Protein AF-A0A4P9VTA6-F1 (afdb_monomer_lite)

Secondary structure (DSSP, 8-state):
-------------HHHHHHHHHHHHHHHHHHHHHHHHHHHHHHHHHHHHHHHHHHHHHHPEEE-TT---GGGTTS-EEE-------S-EEETTTTEEE---------EEEEEEEEEEEEEEE-TTS-EEEEEEEEEEEEEEEE-

Foldseek 3Di:
DDDDDDDDDDDDDPVNVVVVVVVVVVVVVVVVVVVVVVVCVVVVVVVVVVVVVVVLVVQEDEDEPVDDDPVCPPGHYDYDDDDDFDDWDADPVVRDTDRDDDDDDWDWDKDKDWDWDWDWDQDPVRDIDIDIDIDIDIPPTDGD

Sequence (144 aa):
MLMSDHREYSHESWFEHLGTALKRSIAGIFLVILSFYLLIWNEERSVLRHQAIKEGAGVAISVRPNQVLSENNGKLVHTSGQLKVFNQLTDPVFNVSVAAIKMSRDVFMYQWVQEIITRTETAQDGGEYTITDYNYKNSGLINW

Radius of gyration: 35.72 Å; chains: 1; bounding box: 83×42×114 Å

InterPro domains:
  IPR012430 Transmembrane protein 43 family [PTHR13416] (10-137)

pLDDT: mean 79.72, std 11.21, range [45.41, 97.31]

Structure (mmCIF, N/CA/C/O backbone):
data_AF-A0A4P9VTA6-F1
#
_entry.id   AF-A0A4P9VTA6-F1
#
loop_
_atom_site.group_PDB
_atom_site.id
_atom_site.type_symbol
_atom_site.label_atom_id
_atom_site.label_alt_id
_atom_site.label_comp_id
_atom_site.label_asym_id
_atom_site.label_entity_id
_atom_site.label_seq_id
_atom_site.pdbx_PDB_ins_code
_atom_site.Cartn_x
_atom_site.Cartn_y
_atom_site.Cartn_z
_atom_site.occupancy
_atom_site.B_iso_or_equiv
_atom_site.auth_seq_id
_atom_site.auth_comp_id
_atom_site.auth_asym_id
_atom_site.auth_atom_id
_atom_site.pdbx_PDB_model_num
ATOM 1 N N . MET A 1 1 ? 53.203 28.092 -62.421 1.00 45.41 1 MET A N 1
ATOM 2 C CA . MET A 1 1 ? 52.393 27.963 -61.194 1.00 45.41 1 MET A CA 1
ATOM 3 C C . MET A 1 1 ? 52.529 26.520 -60.729 1.00 45.41 1 MET A C 1
ATOM 5 O O . MET A 1 1 ? 51.899 25.653 -61.313 1.00 45.41 1 MET A O 1
ATOM 9 N N . LEU A 1 2 ? 53.470 26.232 -59.824 1.00 46.53 2 LEU A N 1
ATOM 10 C CA . LEU A 1 2 ? 53.686 24.875 -59.309 1.00 46.53 2 LEU A CA 1
ATOM 11 C C . LEU A 1 2 ? 52.820 24.697 -58.061 1.00 46.53 2 LEU A C 1
ATOM 13 O O . LEU A 1 2 ? 52.956 25.463 -57.111 1.00 46.53 2 LEU A O 1
ATOM 17 N N . MET A 1 3 ? 51.907 23.728 -58.099 1.00 53.28 3 MET A N 1
ATOM 18 C CA . MET A 1 3 ? 51.078 23.342 -56.962 1.00 53.28 3 MET A CA 1
ATOM 19 C C . MET A 1 3 ? 51.901 22.398 -56.082 1.00 53.28 3 MET A C 1
ATOM 21 O O . MET A 1 3 ? 52.290 21.321 -56.530 1.00 53.28 3 MET A O 1
ATOM 25 N N . SER A 1 4 ? 52.232 22.823 -54.866 1.00 56.28 4 SER A N 1
ATOM 26 C CA . SER A 1 4 ? 52.940 21.992 -53.892 1.00 56.28 4 SER A CA 1
ATOM 27 C C . SER A 1 4 ? 51.964 21.005 -53.246 1.00 56.28 4 SER A C 1
ATOM 29 O O . SER A 1 4 ? 51.141 21.397 -52.414 1.00 56.28 4 SER A O 1
ATOM 31 N N . ASP A 1 5 ? 52.063 19.734 -53.638 1.00 66.75 5 ASP A N 1
ATOM 32 C CA . ASP A 1 5 ? 51.462 18.602 -52.926 1.00 66.75 5 ASP A CA 1
ATOM 33 C C . ASP A 1 5 ? 52.111 18.506 -51.538 1.00 66.75 5 ASP A C 1
ATOM 35 O O . ASP A 1 5 ? 53.328 18.348 -51.425 1.00 66.75 5 ASP A O 1
ATOM 39 N N . HIS A 1 6 ? 51.318 18.657 -50.482 1.00 57.50 6 HIS A N 1
ATOM 40 C CA . HIS A 1 6 ? 51.754 18.443 -49.107 1.00 57.50 6 HIS A CA 1
ATOM 41 C C . HIS A 1 6 ? 51.001 17.229 -48.577 1.00 57.50 6 HIS A C 1
ATOM 43 O O . HIS A 1 6 ? 49.776 17.168 -48.633 1.00 57.50 6 HIS A O 1
ATOM 49 N N . ARG A 1 7 ? 51.747 16.241 -48.084 1.00 65.62 7 ARG A N 1
ATOM 50 C CA . ARG A 1 7 ? 51.181 15.048 -47.459 1.00 65.62 7 ARG A CA 1
ATOM 51 C C . ARG A 1 7 ? 51.484 15.099 -45.975 1.00 65.62 7 ARG A C 1
ATOM 53 O O . ARG A 1 7 ? 52.649 15.068 -45.584 1.00 65.62 7 ARG A O 1
ATOM 60 N N . GLU A 1 8 ? 50.439 15.184 -45.167 1.00 52.62 8 GLU A N 1
ATOM 61 C CA . GLU A 1 8 ? 50.542 15.000 -43.725 1.00 52.62 8 GLU A CA 1
ATOM 62 C C . GLU A 1 8 ? 50.534 13.500 -43.423 1.00 52.62 8 GLU A C 1
ATOM 64 O O . GLU A 1 8 ? 49.612 12.776 -43.799 1.00 52.62 8 GLU A O 1
ATOM 69 N N . TYR A 1 9 ? 51.587 13.019 -42.766 1.00 54.31 9 TYR A N 1
ATOM 70 C CA . TYR A 1 9 ? 51.665 11.646 -42.284 1.00 54.31 9 TYR A CA 1
ATOM 71 C C . TYR A 1 9 ? 51.361 11.658 -40.789 1.00 54.31 9 TYR A C 1
ATOM 73 O O . TYR A 1 9 ? 52.204 12.046 -39.983 1.00 54.31 9 TYR A O 1
ATOM 81 N N . SER A 1 10 ? 50.146 11.250 -40.422 1.00 55.31 10 SER A N 1
ATOM 82 C CA . SER A 1 10 ? 49.803 10.988 -39.025 1.00 55.31 10 SER A CA 1
ATOM 83 C C . SER A 1 10 ? 50.298 9.592 -38.655 1.00 55.31 10 SER A C 1
ATOM 85 O O . SER A 1 10 ? 49.829 8.594 -39.203 1.00 55.31 10 SER A O 1
ATOM 87 N N . HIS A 1 11 ? 51.292 9.522 -37.773 1.00 57.75 11 HIS A N 1
ATOM 88 C CA . HIS A 1 11 ? 51.839 8.268 -37.266 1.00 57.75 11 HIS A CA 1
ATOM 89 C C . HIS A 1 11 ? 51.209 7.976 -35.903 1.00 57.75 11 HIS A C 1
ATOM 91 O O . HIS A 1 11 ? 51.779 8.320 -34.867 1.00 57.75 11 HIS A O 1
ATOM 97 N N . GLU A 1 12 ? 50.032 7.349 -35.897 1.00 62.19 12 GLU A N 1
ATOM 98 C CA . GLU A 1 12 ? 49.475 6.821 -34.650 1.00 62.19 12 GLU A CA 1
ATOM 99 C C . GLU A 1 12 ? 50.317 5.627 -34.188 1.00 62.19 12 GLU A C 1
ATOM 101 O O . GLU A 1 12 ? 50.597 4.686 -34.936 1.00 62.19 12 GLU A O 1
ATOM 106 N N . SER A 1 13 ? 50.800 5.697 -32.950 1.00 67.50 13 SER A N 1
ATOM 107 C CA . SER A 1 13 ? 51.668 4.664 -32.387 1.00 67.50 13 SER A CA 1
ATOM 108 C C . SER A 1 13 ? 50.849 3.416 -32.051 1.00 67.50 13 SER A C 1
ATOM 110 O O . SER A 1 13 ? 49.747 3.508 -31.517 1.00 67.50 13 SER A O 1
ATOM 112 N N 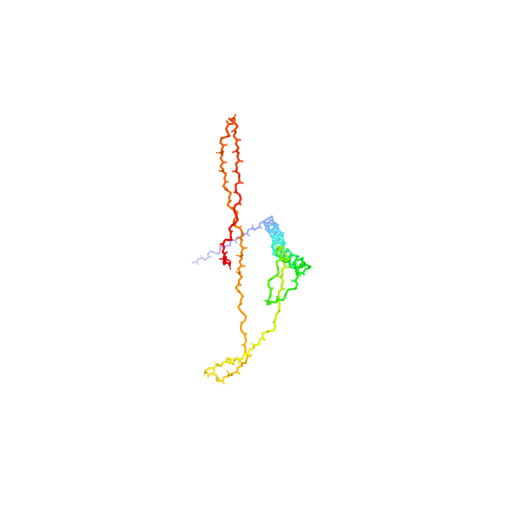. TRP A 1 14 ? 51.404 2.218 -32.266 1.00 70.12 14 TRP A N 1
ATOM 113 C CA . TRP A 1 14 ? 50.787 0.947 -31.847 1.00 70.12 14 TRP A CA 1
ATOM 114 C C . TRP A 1 14 ? 50.344 0.955 -30.365 1.00 70.12 14 TRP A C 1
ATOM 116 O O . TRP A 1 14 ? 49.322 0.366 -30.009 1.00 70.12 14 TRP A O 1
ATOM 126 N N . PHE A 1 15 ? 51.055 1.699 -29.510 1.00 71.38 15 PHE A N 1
ATOM 127 C CA . PHE A 1 15 ? 50.685 1.904 -28.107 1.00 71.38 15 PHE A CA 1
ATOM 128 C C . PHE A 1 15 ? 49.420 2.759 -27.912 1.00 71.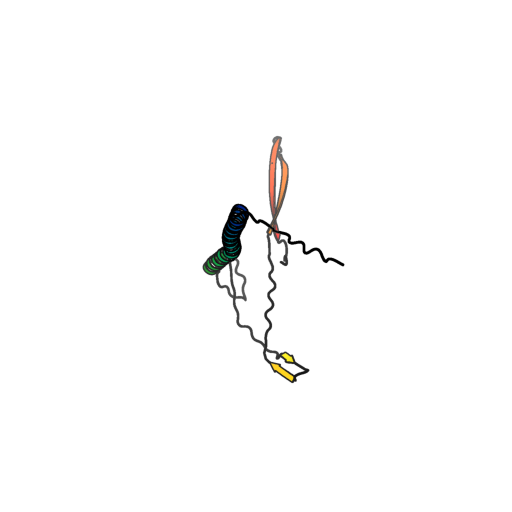38 15 PHE A C 1
ATOM 130 O O . PHE A 1 15 ? 48.676 2.527 -26.958 1.00 71.38 15 PHE A O 1
ATOM 137 N N . GLU A 1 16 ? 49.127 3.706 -28.806 1.00 72.25 16 GLU A N 1
ATOM 138 C CA . GLU A 1 16 ? 47.894 4.506 -28.771 1.00 72.25 16 GLU A CA 1
ATOM 139 C C . GLU A 1 16 ? 46.671 3.659 -29.140 1.00 72.25 16 GLU A C 1
ATOM 141 O O . GLU A 1 16 ? 45.625 3.746 -28.485 1.00 72.25 16 GLU A O 1
ATOM 146 N N . HIS A 1 17 ? 46.811 2.747 -30.105 1.00 74.31 17 HIS A N 1
ATOM 147 C CA . HIS A 1 17 ? 45.768 1.771 -30.429 1.00 74.31 17 HIS A CA 1
ATOM 148 C C . HIS A 1 17 ? 45.520 0.778 -29.283 1.00 74.31 17 HIS A C 1
ATOM 150 O O . HIS A 1 17 ? 44.369 0.477 -28.955 1.00 74.31 17 HIS A O 1
ATOM 156 N N . LEU A 1 18 ? 46.576 0.319 -28.605 1.00 76.12 18 LEU A N 1
ATOM 157 C CA . LEU A 1 18 ? 46.439 -0.562 -27.442 1.00 76.12 18 LEU A CA 1
ATOM 158 C C . LEU A 1 18 ? 45.769 0.162 -26.258 1.00 76.12 18 LEU A C 1
ATOM 160 O O . LEU A 1 18 ? 44.875 -0.381 -25.604 1.00 76.12 18 LEU A O 1
ATOM 164 N N . GLY A 1 19 ? 46.152 1.420 -26.015 1.00 74.56 19 GLY A N 1
ATOM 165 C CA . GLY A 1 19 ? 45.587 2.252 -24.955 1.00 74.56 19 GLY A CA 1
ATOM 166 C C . GLY A 1 19 ? 44.118 2.616 -25.186 1.00 74.56 19 GLY A C 1
ATOM 167 O O . GLY A 1 19 ? 43.323 2.615 -24.243 1.00 74.56 19 GLY A O 1
ATOM 168 N N . THR A 1 20 ? 43.719 2.892 -26.429 1.00 75.44 20 THR A N 1
ATOM 169 C CA . THR A 1 20 ? 42.313 3.168 -26.777 1.00 75.44 20 THR A CA 1
ATOM 170 C C . THR A 1 20 ? 41.437 1.919 -26.678 1.00 75.44 20 THR A C 1
ATOM 172 O O . THR A 1 20 ? 40.319 2.009 -26.163 1.00 75.44 20 THR A O 1
ATOM 175 N N . ALA A 1 21 ? 41.941 0.747 -27.075 1.00 75.44 21 ALA A N 1
ATOM 176 C CA . ALA A 1 21 ? 41.237 -0.524 -26.906 1.00 75.44 21 ALA A CA 1
ATOM 177 C C . ALA A 1 21 ? 41.024 -0.875 -25.421 1.00 75.44 21 ALA A C 1
ATOM 179 O O . ALA A 1 21 ? 39.908 -1.211 -25.020 1.00 75.44 21 ALA A O 1
ATOM 180 N N . LEU A 1 22 ? 42.052 -0.712 -24.581 1.00 85.44 22 LEU A N 1
ATOM 181 C CA . LEU A 1 22 ? 41.955 -0.990 -23.145 1.00 85.44 22 LEU A CA 1
ATOM 182 C C . LEU A 1 22 ? 40.953 -0.060 -22.437 1.00 85.44 22 LEU A C 1
ATOM 184 O O . LEU A 1 22 ? 40.147 -0.522 -21.628 1.00 85.44 22 LEU A O 1
ATOM 188 N N . LYS A 1 23 ? 40.936 1.236 -22.785 1.00 85.75 23 LYS A N 1
ATOM 189 C CA . LYS A 1 23 ? 39.950 2.202 -22.265 1.00 85.75 23 LYS A CA 1
ATOM 190 C C . LYS A 1 23 ? 38.511 1.797 -22.597 1.00 85.75 23 LYS A C 1
ATOM 192 O O . LYS A 1 23 ? 37.638 1.901 -21.737 1.00 85.75 23 LYS A O 1
ATOM 197 N N . ARG A 1 24 ? 38.260 1.302 -23.815 1.00 86.56 24 ARG A N 1
ATOM 198 C CA . ARG A 1 24 ? 36.932 0.811 -24.228 1.00 86.56 24 ARG A CA 1
ATOM 199 C C . ARG A 1 24 ? 36.515 -0.436 -23.448 1.00 86.56 24 ARG A C 1
ATOM 201 O O . ARG A 1 24 ? 35.365 -0.512 -23.028 1.00 86.56 24 ARG A O 1
ATOM 208 N N . SER A 1 25 ? 37.436 -1.363 -23.186 1.00 90.44 25 SER A N 1
ATOM 209 C CA . SER A 1 25 ? 37.152 -2.542 -22.354 1.00 90.44 25 SER A CA 1
ATOM 210 C C . SER A 1 25 ? 36.791 -2.169 -20.915 1.00 90.44 25 SER A C 1
ATOM 212 O O . SER A 1 25 ? 35.818 -2.689 -20.376 1.00 90.44 25 SER A O 1
ATOM 214 N N . ILE A 1 26 ? 37.515 -1.224 -20.304 1.00 94.12 26 ILE A N 1
ATOM 215 C CA . ILE A 1 26 ? 37.204 -0.735 -18.950 1.00 94.12 26 ILE A CA 1
ATOM 216 C C . ILE A 1 26 ? 35.833 -0.046 -18.923 1.00 94.12 26 ILE A C 1
ATOM 218 O O . ILE A 1 26 ? 35.034 -0.305 -18.024 1.00 94.12 26 ILE A O 1
ATOM 222 N N . ALA A 1 27 ? 35.525 0.778 -19.930 1.00 94.62 27 ALA A N 1
ATOM 223 C CA . ALA A 1 27 ? 34.209 1.400 -20.061 1.00 94.62 27 ALA A CA 1
ATOM 224 C C . ALA A 1 27 ? 33.088 0.354 -20.209 1.00 94.62 27 ALA A C 1
ATOM 226 O O . ALA A 1 27 ? 32.034 0.491 -19.592 1.00 94.62 27 ALA A O 1
ATOM 227 N N . GLY A 1 28 ? 33.324 -0.722 -20.967 1.00 93.94 28 GLY A N 1
ATOM 228 C CA . GLY A 1 28 ? 32.388 -1.839 -21.094 1.00 93.94 28 GLY A CA 1
ATOM 229 C C . GLY A 1 28 ? 32.126 -2.549 -19.763 1.00 93.94 28 GLY A C 1
ATOM 230 O O . GLY A 1 28 ? 30.972 -2.763 -19.403 1.00 93.94 28 GLY A O 1
ATOM 231 N N . ILE A 1 29 ? 33.177 -2.847 -18.991 1.00 96.38 29 ILE A N 1
ATOM 232 C CA . ILE A 1 29 ? 33.049 -3.452 -17.652 1.00 96.38 29 ILE A CA 1
ATOM 233 C C . ILE A 1 29 ? 32.250 -2.535 -16.721 1.00 96.38 29 ILE A C 1
ATOM 235 O O . ILE A 1 29 ? 31.354 -2.996 -16.013 1.00 96.38 29 ILE A O 1
ATOM 239 N N . PHE A 1 30 ? 32.529 -1.231 -16.755 1.00 97.31 30 PHE A N 1
ATOM 240 C CA . PHE A 1 30 ? 31.789 -0.253 -15.964 1.00 97.31 30 PHE A CA 1
ATOM 241 C C . PHE A 1 30 ? 30.294 -0.240 -16.315 1.00 97.31 30 PHE A C 1
ATOM 243 O O . PHE A 1 30 ? 29.458 -0.264 -15.413 1.00 97.31 30 PHE A O 1
ATOM 250 N N . LEU A 1 31 ? 29.943 -0.270 -17.605 1.00 96.56 31 LEU A N 1
ATOM 251 C CA . LEU A 1 31 ? 28.546 -0.329 -18.047 1.00 96.56 31 LEU A CA 1
ATOM 252 C C . LEU A 1 31 ? 27.835 -1.603 -17.576 1.00 96.56 31 LEU A C 1
ATOM 254 O O . LEU A 1 31 ? 26.671 -1.535 -17.187 1.00 96.56 31 LEU A O 1
ATOM 258 N N . VAL A 1 32 ? 28.525 -2.746 -17.561 1.00 96.81 32 VAL A N 1
ATOM 259 C CA . VAL A 1 32 ? 27.964 -4.005 -17.045 1.00 96.81 32 VAL A CA 1
ATOM 260 C C . VAL A 1 32 ? 27.663 -3.894 -15.549 1.00 96.81 32 VAL A C 1
ATOM 262 O O . VAL A 1 32 ? 26.556 -4.221 -15.125 1.00 96.81 32 VAL A O 1
ATOM 265 N N . ILE A 1 33 ? 28.602 -3.374 -14.751 1.00 97.00 33 ILE A N 1
ATOM 266 C CA . ILE A 1 33 ? 28.395 -3.162 -13.308 1.00 97.00 33 ILE A CA 1
ATOM 267 C C . ILE A 1 33 ? 27.232 -2.191 -13.067 1.00 97.00 33 ILE A C 1
ATOM 269 O O . ILE A 1 33 ? 26.349 -2.473 -12.256 1.00 97.00 33 ILE A O 1
ATOM 273 N N . LEU A 1 34 ? 27.195 -1.077 -13.802 1.00 96.88 34 LEU A N 1
ATOM 274 C CA . LEU A 1 34 ? 26.122 -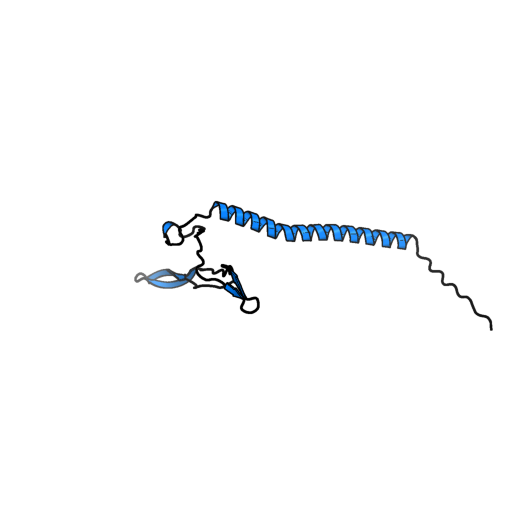0.091 -13.702 1.00 96.88 34 LEU A CA 1
ATOM 275 C C . LEU A 1 34 ? 24.755 -0.693 -14.067 1.00 96.88 34 LEU A C 1
ATOM 277 O O . LEU A 1 34 ? 23.768 -0.413 -13.393 1.00 96.88 34 LEU A O 1
ATOM 281 N N . SER A 1 35 ? 24.693 -1.555 -15.086 1.00 95.12 35 SER A N 1
ATOM 282 C CA . SER A 1 35 ? 23.467 -2.264 -15.465 1.00 95.12 35 SER A CA 1
ATOM 283 C C . SER A 1 35 ? 22.962 -3.163 -14.339 1.00 95.12 35 SER A C 1
ATOM 285 O O . SER A 1 35 ? 21.774 -3.130 -14.028 1.00 95.12 35 SER A O 1
ATOM 287 N N . PHE A 1 36 ? 23.842 -3.945 -13.704 1.00 94.56 36 PHE A N 1
ATOM 288 C CA . PHE A 1 36 ? 23.449 -4.782 -12.567 1.00 94.56 36 PHE A CA 1
ATOM 289 C C . PHE A 1 36 ? 22.966 -3.938 -11.387 1.00 94.56 36 PHE A C 1
ATOM 291 O O . PHE A 1 36 ? 21.946 -4.265 -10.789 1.00 94.56 36 PHE A O 1
ATOM 298 N N . TYR A 1 37 ? 23.638 -2.824 -11.094 1.00 93.38 37 TYR A N 1
ATOM 299 C CA . TYR A 1 37 ? 23.206 -1.898 -10.049 1.00 93.38 37 TYR A CA 1
ATOM 300 C C . TYR A 1 37 ? 21.802 -1.328 -10.313 1.00 93.38 37 TYR A C 1
ATOM 302 O O . TYR A 1 37 ? 20.953 -1.347 -9.424 1.00 93.38 37 TYR A O 1
ATOM 310 N N . LEU A 1 38 ? 21.529 -0.876 -11.543 1.00 92.38 38 LEU A N 1
ATOM 311 C CA . LEU A 1 38 ? 20.209 -0.364 -11.931 1.00 92.38 38 LEU A CA 1
ATOM 312 C C . LEU A 1 38 ? 19.120 -1.443 -11.863 1.00 92.38 38 LEU A C 1
ATOM 314 O O . LEU A 1 38 ? 18.006 -1.152 -11.429 1.00 92.38 38 LEU A O 1
ATOM 318 N N . LEU A 1 39 ? 19.434 -2.681 -12.260 1.00 88.94 39 LEU A N 1
ATOM 319 C CA . LEU A 1 39 ? 18.507 -3.808 -12.149 1.00 88.94 39 LEU A CA 1
ATOM 320 C C . LEU A 1 39 ? 18.183 -4.122 -10.688 1.00 88.94 39 LEU A C 1
ATOM 322 O O . LEU A 1 39 ? 17.008 -4.213 -10.352 1.00 88.94 39 LEU A O 1
ATOM 326 N N . ILE A 1 40 ? 19.194 -4.200 -9.817 1.00 86.31 40 ILE A N 1
ATOM 327 C CA . ILE A 1 40 ? 18.998 -4.457 -8.383 1.00 86.31 40 ILE A CA 1
ATOM 328 C C . ILE A 1 40 ? 18.147 -3.354 -7.754 1.00 86.31 40 ILE A C 1
ATOM 330 O O . ILE A 1 40 ? 17.165 -3.657 -7.085 1.00 86.31 40 ILE A O 1
ATOM 334 N N . TRP A 1 41 ? 18.458 -2.081 -8.018 1.00 84.44 41 TRP A N 1
ATOM 335 C CA . TRP A 1 41 ? 17.668 -0.961 -7.501 1.00 84.44 41 TRP A CA 1
ATOM 336 C C . TRP A 1 41 ? 16.202 -1.051 -7.963 1.00 84.44 41 TRP A C 1
ATOM 338 O O . TRP A 1 41 ? 15.268 -0.852 -7.181 1.00 84.44 41 TRP A O 1
ATOM 348 N N . ASN A 1 42 ? 15.964 -1.409 -9.224 1.00 82.94 42 ASN A N 1
ATOM 349 C CA . ASN A 1 42 ? 14.605 -1.559 -9.733 1.00 82.94 42 ASN A CA 1
ATOM 350 C C . ASN A 1 42 ? 13.870 -2.773 -9.124 1.00 82.94 42 ASN A C 1
ATOM 352 O O . ASN A 1 42 ? 12.690 -2.680 -8.773 1.00 82.94 42 ASN A O 1
ATOM 356 N N . GLU A 1 43 ? 14.556 -3.906 -8.975 1.00 73.44 43 GLU A N 1
ATOM 357 C CA . GLU A 1 43 ? 13.988 -5.152 -8.454 1.00 73.44 43 GLU A CA 1
ATOM 358 C C . GLU A 1 43 ? 13.721 -5.101 -6.951 1.00 73.44 43 GLU A C 1
ATOM 360 O O . GLU A 1 43 ? 12.667 -5.561 -6.512 1.00 73.44 43 GLU A O 1
ATOM 365 N N . GLU A 1 44 ? 14.598 -4.483 -6.161 1.00 69.00 44 GLU A N 1
ATOM 366 C CA . GLU A 1 44 ? 14.454 -4.375 -4.705 1.00 69.00 44 GLU A CA 1
ATOM 367 C C . GLU A 1 44 ? 13.131 -3.686 -4.323 1.00 69.00 44 GLU A C 1
ATOM 369 O O . GLU A 1 44 ? 12.400 -4.142 -3.438 1.00 69.00 44 GLU A O 1
ATOM 374 N N . ARG A 1 45 ? 12.725 -2.666 -5.091 1.00 65.38 45 ARG A N 1
ATOM 375 C CA . ARG A 1 45 ? 11.423 -2.000 -4.932 1.00 65.38 45 ARG A CA 1
ATOM 376 C C . ARG A 1 45 ? 10.236 -2.920 -5.246 1.00 65.38 45 ARG A C 1
ATOM 378 O O . ARG A 1 45 ? 9.161 -2.761 -4.663 1.00 65.38 45 ARG A O 1
ATOM 385 N N . SER A 1 46 ? 10.404 -3.858 -6.175 1.00 68.19 46 SER A N 1
ATOM 386 C CA . SER A 1 46 ? 9.362 -4.810 -6.572 1.00 68.19 46 SER A CA 1
ATOM 387 C C . SER A 1 46 ? 9.232 -5.961 -5.573 1.00 68.19 46 SER A C 1
ATOM 389 O O . SER A 1 46 ? 8.114 -6.300 -5.174 1.00 68.19 46 SER A O 1
ATOM 391 N N . VAL A 1 47 ? 10.361 -6.514 -5.120 1.00 67.50 47 VAL A N 1
ATOM 392 C CA . VAL A 1 47 ? 10.425 -7.661 -4.204 1.00 67.50 47 VAL A CA 1
ATOM 393 C C . VAL A 1 47 ? 9.861 -7.298 -2.833 1.00 67.50 47 VAL A C 1
ATOM 395 O O . VAL A 1 47 ? 8.954 -7.983 -2.356 1.00 67.50 47 VAL A O 1
ATOM 398 N N . LEU A 1 48 ? 10.300 -6.178 -2.244 1.00 67.50 48 LEU A N 1
ATOM 399 C CA . LEU A 1 48 ? 9.780 -5.704 -0.955 1.00 67.50 48 LEU A CA 1
ATOM 400 C C . LEU A 1 48 ? 8.263 -5.492 -1.005 1.00 67.50 48 LEU A C 1
ATOM 402 O O . LEU A 1 48 ? 7.537 -5.855 -0.080 1.00 67.50 48 LEU A O 1
ATOM 406 N N . ARG A 1 49 ? 7.760 -4.959 -2.122 1.00 69.88 49 ARG A N 1
ATOM 407 C CA . ARG A 1 49 ? 6.328 -4.736 -2.318 1.00 69.88 49 ARG A CA 1
ATOM 408 C C . ARG A 1 49 ? 5.553 -6.043 -2.466 1.00 69.88 49 ARG A C 1
ATOM 410 O O . ARG A 1 49 ? 4.478 -6.167 -1.886 1.00 69.88 49 ARG A O 1
ATOM 417 N N . HIS A 1 50 ? 6.069 -7.006 -3.226 1.00 70.81 50 HIS A N 1
ATOM 418 C CA . HIS A 1 50 ? 5.415 -8.305 -3.399 1.00 70.81 50 HIS A CA 1
ATOM 419 C C . HIS A 1 50 ? 5.340 -9.071 -2.083 1.00 70.81 50 HIS A C 1
ATOM 421 O O . HIS A 1 50 ? 4.293 -9.633 -1.762 1.00 70.81 50 HIS A O 1
ATOM 427 N N . GLN A 1 51 ? 6.420 -9.052 -1.304 1.00 75.19 51 GLN A N 1
ATOM 428 C CA . GLN A 1 51 ? 6.449 -9.695 -0.002 1.00 75.19 51 GLN A CA 1
ATOM 429 C C . GLN A 1 51 ? 5.485 -9.021 0.980 1.00 75.19 51 GLN A C 1
ATOM 431 O O . GLN A 1 51 ? 4.646 -9.711 1.553 1.00 75.19 51 GLN A O 1
ATOM 436 N N . ALA A 1 52 ? 5.492 -7.687 1.069 1.00 74.62 52 ALA A N 1
ATOM 437 C CA . ALA A 1 52 ? 4.554 -6.946 1.913 1.00 74.62 52 ALA A CA 1
ATOM 438 C C . ALA A 1 52 ?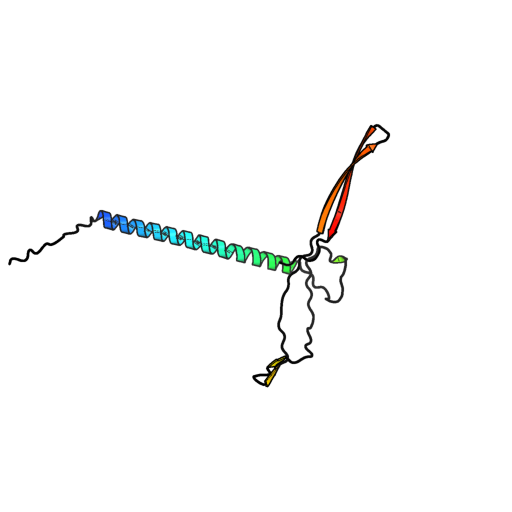 3.082 -7.186 1.525 1.00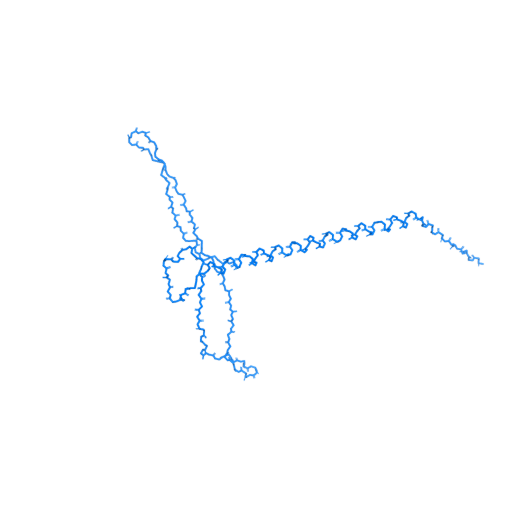 74.62 52 ALA A C 1
ATOM 440 O O . ALA A 1 52 ? 2.226 -7.331 2.395 1.00 74.62 52 ALA A O 1
ATOM 441 N N . ILE A 1 53 ? 2.767 -7.274 0.225 1.00 78.69 53 ILE A N 1
ATOM 442 C CA . ILE A 1 53 ? 1.412 -7.605 -0.244 1.00 78.69 53 ILE A CA 1
ATOM 443 C C . ILE A 1 53 ? 1.041 -9.039 0.134 1.00 78.69 53 ILE A C 1
ATOM 445 O O . ILE A 1 53 ? -0.087 -9.278 0.551 1.00 78.69 53 ILE A O 1
ATOM 449 N N . LYS A 1 54 ? 1.962 -9.997 -0.008 1.00 81.50 54 LYS A N 1
ATOM 450 C CA . LYS A 1 54 ? 1.710 -11.406 0.314 1.00 81.50 54 LYS A CA 1
ATOM 451 C C . LYS A 1 54 ? 1.511 -11.617 1.813 1.00 81.50 54 LYS A C 1
ATOM 453 O O . LYS A 1 54 ? 0.575 -12.305 2.209 1.00 81.50 54 LYS A O 1
ATOM 458 N N . GLU A 1 55 ? 2.360 -11.007 2.632 1.00 80.94 55 GLU A N 1
ATOM 459 C CA . GLU A 1 55 ? 2.236 -11.013 4.089 1.00 80.94 55 GLU A CA 1
ATOM 460 C C . GLU A 1 55 ? 0.934 -10.328 4.515 1.00 80.94 55 GLU A C 1
ATOM 462 O O . GLU A 1 55 ? 0.145 -10.921 5.248 1.00 80.94 55 GLU A O 1
ATOM 467 N N . GLY A 1 56 ? 0.642 -9.147 3.958 1.00 80.25 56 GLY A N 1
ATOM 468 C CA . GLY A 1 56 ? -0.614 -8.429 4.165 1.00 80.25 56 GLY A CA 1
ATOM 469 C C . GLY A 1 56 ? -1.844 -9.259 3.787 1.00 80.25 56 GLY A C 1
ATOM 470 O O . GLY A 1 56 ? -2.785 -9.362 4.565 1.00 80.25 56 GLY A O 1
ATOM 471 N N . ALA A 1 57 ? -1.833 -9.917 2.628 1.00 80.06 57 ALA A N 1
ATOM 472 C CA . ALA A 1 57 ? -2.923 -10.788 2.195 1.00 80.06 57 ALA A CA 1
ATOM 473 C C . ALA A 1 57 ? -3.109 -12.003 3.117 1.00 80.06 57 ALA A C 1
ATOM 475 O O . ALA A 1 57 ? -4.238 -12.444 3.311 1.00 80.06 57 ALA A O 1
ATOM 476 N N . GLY A 1 58 ? -2.024 -12.524 3.701 1.00 82.88 58 GLY A N 1
ATOM 477 C CA . GLY A 1 58 ? -2.075 -13.634 4.652 1.00 82.88 58 GLY A CA 1
ATOM 478 C C . GLY A 1 58 ? -2.670 -13.261 6.012 1.00 82.88 58 GLY A C 1
ATOM 479 O O . GLY A 1 58 ? -3.292 -14.107 6.650 1.00 82.88 58 GLY A O 1
ATOM 480 N N . VAL A 1 59 ? -2.510 -12.008 6.453 1.00 86.81 59 VAL A N 1
ATOM 481 C CA . VAL A 1 59 ? -3.034 -11.529 7.749 1.00 86.81 59 VAL A CA 1
ATOM 482 C C . VAL A 1 59 ? -4.359 -10.770 7.638 1.00 86.81 59 VAL A C 1
ATOM 484 O O . VAL A 1 59 ? -4.996 -10.503 8.657 1.00 86.81 59 VAL A O 1
ATOM 487 N N . ALA A 1 60 ? -4.780 -10.405 6.423 1.00 89.88 60 ALA A N 1
ATOM 488 C CA . ALA A 1 60 ? -5.997 -9.639 6.202 1.00 89.88 60 ALA A CA 1
ATOM 489 C C . ALA A 1 60 ? -7.256 -10.472 6.479 1.00 89.88 60 ALA A C 1
ATOM 491 O O . ALA A 1 60 ? -7.478 -11.517 5.870 1.00 89.88 60 ALA A O 1
ATOM 492 N N . ILE A 1 61 ? -8.142 -9.958 7.330 1.00 90.88 61 ILE A N 1
ATOM 493 C CA . ILE A 1 61 ? -9.438 -10.587 7.608 1.00 90.88 61 ILE A CA 1
ATOM 494 C C . ILE A 1 61 ? -10.541 -10.017 6.709 1.00 90.88 61 ILE A C 1
ATOM 496 O O . ILE A 1 61 ? -10.660 -8.802 6.540 1.00 90.88 61 ILE A O 1
ATOM 500 N N . SER A 1 62 ? -11.373 -10.891 6.135 1.00 90.12 62 SER A N 1
ATOM 501 C CA . SER A 1 62 ? -12.581 -10.480 5.412 1.00 90.12 62 SER A CA 1
ATOM 502 C C . SER A 1 62 ? -13.662 -10.045 6.393 1.00 90.12 62 SER A C 1
ATOM 504 O O . SER A 1 62 ? -14.104 -10.836 7.225 1.00 90.12 62 SER A O 1
ATOM 506 N N . VAL A 1 63 ? -14.147 -8.815 6.255 1.00 91.62 63 VAL A N 1
ATOM 507 C CA . VAL A 1 63 ? -15.252 -8.285 7.060 1.00 91.62 63 VAL A CA 1
ATOM 508 C C . VAL A 1 63 ? -16.433 -7.900 6.179 1.00 91.62 63 VAL A C 1
ATOM 510 O O . VAL A 1 63 ? -16.284 -7.579 4.995 1.00 91.62 63 VAL A O 1
ATOM 513 N N . ARG A 1 64 ? -17.638 -7.928 6.754 1.00 88.94 64 ARG A N 1
ATOM 514 C CA . ARG A 1 64 ? -18.844 -7.465 6.058 1.00 88.94 64 ARG A CA 1
ATOM 515 C C . ARG A 1 64 ? -18.799 -5.938 5.917 1.00 88.94 64 ARG A C 1
ATOM 517 O O . ARG A 1 64 ? -18.486 -5.272 6.898 1.00 88.94 64 ARG A O 1
ATOM 524 N N . PRO A 1 65 ? -19.177 -5.373 4.759 1.00 85.00 65 PRO A N 1
ATOM 525 C CA . PRO A 1 65 ? -19.086 -3.926 4.533 1.00 85.00 65 PRO A CA 1
ATOM 526 C C . PRO A 1 65 ? -20.080 -3.117 5.380 1.00 85.00 65 PRO A C 1
ATOM 528 O O . PRO A 1 65 ? -19.915 -1.916 5.557 1.00 85.00 65 PRO A O 1
ATOM 531 N N . ASN A 1 66 ? -21.107 -3.773 5.924 1.00 85.00 66 ASN A N 1
ATOM 532 C CA . ASN A 1 66 ? -22.243 -3.112 6.566 1.00 85.00 66 ASN A CA 1
ATOM 533 C C . ASN A 1 66 ? -22.075 -2.946 8.085 1.00 85.00 66 ASN A C 1
ATOM 535 O O . ASN A 1 66 ? -22.992 -2.456 8.739 1.00 85.00 66 ASN A O 1
ATOM 539 N N . GLN A 1 67 ? -20.965 -3.411 8.668 1.00 82.38 67 GLN A N 1
ATOM 540 C CA . GLN A 1 67 ? -20.783 -3.415 10.118 1.00 82.38 67 GLN A CA 1
ATOM 541 C C . GLN A 1 67 ? -19.323 -3.193 10.508 1.00 82.38 67 GLN A C 1
ATOM 543 O O . GLN A 1 67 ? -18.424 -3.873 10.018 1.00 82.38 67 GLN A O 1
ATOM 548 N N . VAL A 1 68 ? -19.110 -2.279 11.455 1.00 85.00 68 VAL A N 1
ATOM 549 C CA . VAL A 1 68 ? -17.819 -2.073 12.118 1.00 85.00 68 VAL A CA 1
ATOM 550 C C . VAL A 1 68 ? -17.820 -2.866 13.423 1.00 85.00 68 VAL A C 1
ATOM 552 O O . VAL A 1 68 ? -18.720 -2.706 14.246 1.00 85.00 68 VAL A O 1
ATOM 555 N N . LEU A 1 69 ? -16.827 -3.737 13.602 1.00 87.06 69 LEU A N 1
ATOM 556 C CA . LEU A 1 69 ? -16.690 -4.605 14.772 1.00 87.06 69 LEU A CA 1
ATOM 557 C C . LEU A 1 69 ? -15.427 -4.227 15.555 1.00 87.06 69 LEU A C 1
ATOM 559 O O . LEU A 1 69 ? -14.323 -4.299 15.015 1.00 87.06 69 LEU A O 1
ATOM 563 N N . SER A 1 70 ? -15.574 -3.853 16.828 1.00 87.81 70 SER A N 1
ATOM 564 C CA . SER A 1 70 ? -14.460 -3.397 17.681 1.00 87.81 70 SER A CA 1
ATOM 565 C C . SER A 1 70 ? -13.379 -4.463 17.907 1.00 87.81 70 SER A C 1
ATOM 567 O O . SER A 1 70 ? -12.216 -4.133 18.114 1.00 87.81 70 SER A O 1
ATOM 569 N N . GLU A 1 71 ? -13.732 -5.745 17.806 1.00 89.75 71 GLU A N 1
ATOM 570 C CA . GLU A 1 71 ? -12.804 -6.890 17.854 1.00 89.75 71 GLU A CA 1
ATOM 571 C C . GLU A 1 71 ? -11.774 -6.920 16.707 1.00 89.75 71 GLU A C 1
ATOM 573 O O . GLU A 1 71 ? -10.801 -7.680 16.761 1.00 89.75 71 GLU A O 1
ATOM 578 N N . ASN A 1 72 ? -11.975 -6.107 15.665 1.00 89.12 72 ASN A N 1
ATOM 579 C CA . ASN A 1 72 ? -11.070 -5.990 14.522 1.00 89.12 72 ASN A CA 1
ATOM 580 C C . ASN A 1 72 ? -10.113 -4.795 14.624 1.00 89.12 72 ASN A C 1
ATOM 582 O O . ASN A 1 72 ? -9.306 -4.580 13.720 1.00 89.12 72 ASN A O 1
ATOM 586 N N . ASN A 1 73 ? -10.160 -4.040 15.725 1.00 85.94 73 ASN A N 1
ATOM 587 C CA . ASN A 1 73 ? -9.224 -2.950 15.977 1.00 85.94 73 ASN A CA 1
ATOM 588 C C . ASN A 1 73 ? -7.770 -3.452 15.940 1.00 85.94 73 ASN A C 1
ATOM 590 O O . ASN A 1 73 ? -7.431 -4.459 16.559 1.00 85.94 73 ASN A O 1
ATOM 594 N N . GLY A 1 74 ? -6.914 -2.743 15.197 1.00 82.81 74 GLY A N 1
ATOM 595 C CA . GLY A 1 74 ? -5.497 -3.087 15.024 1.00 82.81 74 GLY A CA 1
ATOM 596 C C . GLY A 1 74 ? -5.215 -4.220 14.030 1.00 82.81 74 GLY A C 1
ATOM 597 O O . GLY A 1 74 ? -4.052 -4.556 13.822 1.00 82.81 74 GLY A O 1
ATOM 598 N N . LYS A 1 75 ? -6.242 -4.801 13.395 1.00 87.38 75 LYS A N 1
ATOM 599 C CA . LYS A 1 75 ? -6.080 -5.836 12.365 1.00 87.38 75 LYS A CA 1
ATOM 600 C C . LYS A 1 75 ? -6.160 -5.228 10.968 1.00 87.38 75 LYS A C 1
ATOM 602 O O . LYS A 1 75 ? -6.914 -4.286 10.730 1.00 87.38 75 LYS A O 1
ATOM 607 N N . LEU A 1 76 ? -5.424 -5.813 10.024 1.00 87.88 76 LEU A N 1
ATOM 608 C CA . LEU A 1 76 ? -5.625 -5.525 8.608 1.00 87.88 76 LEU A CA 1
ATOM 609 C C . LEU A 1 76 ? -6.949 -6.160 8.173 1.00 87.88 76 LEU A C 1
ATOM 611 O O . LEU A 1 76 ? -7.132 -7.368 8.305 1.00 87.88 76 LEU A O 1
ATOM 615 N N . VAL A 1 77 ? -7.878 -5.355 7.669 1.00 90.3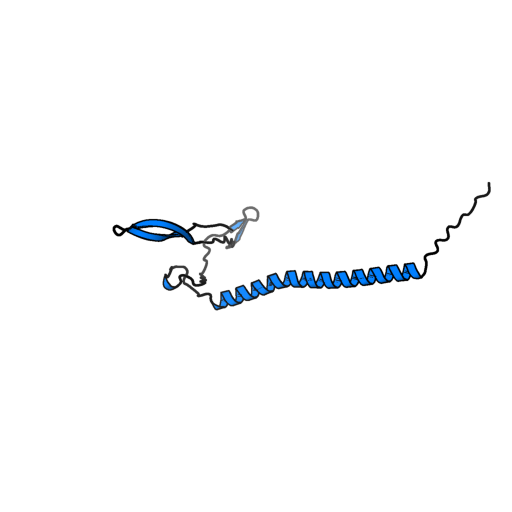8 77 VAL A N 1
ATOM 616 C CA . VAL A 1 77 ? -9.195 -5.826 7.228 1.00 90.38 77 VAL A CA 1
ATOM 617 C C . VAL A 1 77 ? -9.389 -5.540 5.748 1.00 90.38 77 VAL A C 1
ATOM 619 O O . VAL A 1 77 ? -8.932 -4.516 5.241 1.00 90.38 77 VAL A O 1
ATOM 622 N N . HIS A 1 78 ? -10.100 -6.421 5.054 1.00 89.81 78 HIS A N 1
ATOM 623 C CA . HIS A 1 78 ? -10.620 -6.136 3.724 1.00 89.81 78 HIS A CA 1
ATOM 624 C C . HIS A 1 78 ? -12.116 -6.428 3.677 1.00 89.81 78 HIS A C 1
ATOM 626 O O . HIS A 1 78 ? -12.623 -7.301 4.379 1.00 89.81 78 HIS A O 1
ATOM 632 N N . THR A 1 79 ? -12.836 -5.714 2.821 1.00 89.81 79 THR A N 1
ATOM 633 C CA . THR A 1 79 ? -14.254 -5.965 2.584 1.00 89.81 79 THR A CA 1
ATOM 634 C C . THR A 1 79 ? -14.546 -5.963 1.093 1.00 89.81 79 THR A C 1
ATOM 636 O O . THR A 1 79 ? -13.823 -5.355 0.305 1.00 89.81 79 THR A O 1
ATOM 639 N N . SER A 1 80 ? -15.588 -6.682 0.698 1.00 88.50 80 SER A N 1
ATOM 640 C CA . SER A 1 80 ? -16.075 -6.719 -0.674 1.00 88.50 80 SER A CA 1
ATOM 641 C C . SER A 1 80 ? -17.597 -6.781 -0.671 1.00 88.50 80 SER A C 1
ATOM 643 O O . SER A 1 80 ? -18.222 -7.242 0.287 1.00 88.50 80 SER A O 1
ATOM 645 N N . GLY A 1 81 ? -18.204 -6.279 -1.741 1.00 86.44 81 GLY A N 1
ATOM 646 C CA . GLY A 1 81 ? -19.649 -6.234 -1.889 1.00 86.44 81 GLY A CA 1
ATOM 647 C C . GLY A 1 81 ? -20.049 -6.193 -3.354 1.00 86.44 81 GLY A C 1
ATOM 648 O O . GLY A 1 81 ? -19.258 -5.821 -4.222 1.00 86.44 81 GLY A O 1
ATOM 649 N N . GLN A 1 82 ? -21.287 -6.592 -3.633 1.00 84.88 82 GLN A N 1
ATOM 650 C CA . GLN A 1 82 ? -21.834 -6.528 -4.980 1.00 84.88 82 GLN A CA 1
ATOM 651 C C . GLN A 1 82 ? -22.220 -5.085 -5.316 1.00 84.88 82 GLN A C 1
ATOM 653 O O . GLN A 1 82 ? -23.053 -4.485 -4.638 1.00 84.88 82 GLN A O 1
ATOM 658 N N . LEU A 1 83 ? -21.653 -4.551 -6.395 1.00 81.94 83 LEU A N 1
ATOM 659 C CA . LEU A 1 83 ? -22.051 -3.261 -6.946 1.00 81.94 83 LEU A CA 1
ATOM 660 C C . LEU A 1 83 ? -23.207 -3.465 -7.936 1.00 81.94 83 LEU A C 1
ATOM 662 O O . LEU A 1 83 ? -23.093 -4.266 -8.864 1.00 81.94 83 LEU A O 1
ATOM 666 N N . LYS A 1 84 ? -24.319 -2.748 -7.745 1.00 83.38 84 LYS A N 1
ATOM 667 C CA . LYS A 1 84 ? -25.446 -2.714 -8.691 1.00 83.38 84 LYS A CA 1
ATOM 668 C C . LYS A 1 84 ? -25.531 -1.339 -9.339 1.00 83.38 84 LYS A C 1
ATOM 670 O O . LYS A 1 84 ? -25.493 -0.325 -8.649 1.00 83.38 84 LYS A O 1
ATOM 675 N N . VAL A 1 85 ? -25.653 -1.327 -10.663 1.00 82.94 85 VAL A N 1
ATOM 676 C CA . VAL A 1 85 ? -25.740 -0.112 -11.479 1.00 82.94 85 VAL A CA 1
ATOM 677 C C . VAL A 1 85 ? -27.168 0.007 -11.980 1.00 82.94 85 VAL A C 1
ATOM 679 O O . VAL A 1 85 ? -27.646 -0.880 -12.683 1.00 82.94 85 VAL A O 1
ATOM 682 N N . PHE A 1 86 ? -27.851 1.081 -11.597 1.00 79.81 86 PHE A N 1
ATOM 683 C CA . PHE A 1 86 ? -29.248 1.308 -11.978 1.00 79.81 86 PHE A CA 1
ATOM 684 C C . PHE A 1 86 ? -29.391 2.266 -13.168 1.00 79.81 86 PHE A C 1
ATOM 686 O O . PHE A 1 86 ? -30.404 2.228 -13.860 1.00 79.81 86 PHE A O 1
ATOM 693 N N . ASN A 1 87 ? -28.367 3.080 -13.443 1.00 81.12 87 ASN A N 1
ATOM 694 C CA . ASN A 1 87 ? -28.405 4.117 -14.472 1.00 81.12 87 ASN A CA 1
ATOM 695 C C . ASN A 1 87 ? -27.512 3.748 -15.662 1.00 81.12 87 ASN A C 1
ATOM 697 O O . ASN A 1 87 ? -26.441 3.165 -15.492 1.00 81.12 87 ASN A O 1
ATOM 701 N N . GLN A 1 88 ? -27.941 4.124 -16.866 1.00 85.75 88 GLN A N 1
ATOM 702 C CA . GLN A 1 88 ? -27.150 3.974 -18.086 1.00 85.75 88 GLN A CA 1
ATOM 703 C C . GLN A 1 88 ? -26.353 5.250 -18.361 1.00 85.75 88 GLN A C 1
ATOM 705 O O . GLN A 1 88 ? -26.852 6.360 -18.178 1.00 85.75 88 GLN A O 1
ATOM 710 N N . LEU A 1 89 ? -25.110 5.079 -18.798 1.00 86.75 89 LEU A N 1
ATOM 711 C CA . LEU A 1 89 ? -24.285 6.152 -19.325 1.00 86.75 89 LEU A CA 1
ATOM 712 C C . LEU A 1 89 ? -24.626 6.311 -20.808 1.00 86.75 89 LEU A C 1
ATOM 714 O O . LEU A 1 89 ? -24.490 5.346 -21.560 1.00 86.75 89 LEU A O 1
ATOM 718 N N . THR A 1 90 ? -25.069 7.498 -21.213 1.00 88.25 90 THR A N 1
ATOM 719 C CA . THR A 1 90 ? -25.403 7.804 -22.609 1.00 88.25 90 THR A CA 1
ATOM 720 C C . THR A 1 90 ? -24.412 8.811 -23.167 1.00 88.25 90 THR A C 1
ATOM 722 O O . THR A 1 90 ? -24.219 9.876 -22.582 1.00 88.25 90 THR A O 1
ATOM 725 N N . ASP A 1 91 ? -23.816 8.485 -24.308 1.00 87.25 91 ASP A N 1
ATOM 726 C CA . ASP A 1 91 ? -23.070 9.435 -25.124 1.00 87.25 91 ASP A CA 1
ATOM 727 C C . ASP A 1 91 ? -24.050 10.174 -26.056 1.00 87.25 91 ASP A C 1
ATOM 729 O O . ASP A 1 91 ? -24.655 9.531 -26.916 1.00 87.25 91 ASP A O 1
ATOM 733 N N . PRO A 1 92 ? -24.243 11.498 -25.917 1.00 86.62 92 PRO A N 1
ATOM 734 C CA . PRO A 1 92 ? -25.209 12.245 -26.723 1.00 86.62 92 PRO A CA 1
ATOM 735 C C . PRO A 1 92 ? -24.741 12.515 -28.163 1.00 86.62 92 PRO A C 1
ATOM 737 O O . PRO A 1 92 ? -25.567 12.853 -29.006 1.00 86.62 92 PRO A O 1
ATOM 740 N N . VAL A 1 93 ? -23.443 12.388 -28.456 1.00 91.81 93 VAL A N 1
ATOM 741 C CA . VAL A 1 93 ? -22.871 12.619 -29.793 1.00 91.81 93 VAL A CA 1
ATOM 742 C C . VAL A 1 93 ? -23.019 11.368 -30.652 1.00 91.81 93 VAL A C 1
ATOM 744 O O . VAL A 1 93 ? -23.401 11.458 -31.817 1.00 91.81 93 VAL A O 1
ATOM 747 N N . PHE A 1 94 ? -22.755 10.197 -30.069 1.00 91.25 94 PHE A N 1
ATOM 748 C CA . PHE A 1 94 ? -22.851 8.907 -30.760 1.00 91.25 94 PHE A CA 1
ATOM 749 C C . PHE A 1 94 ? -24.170 8.162 -30.492 1.00 91.25 94 PHE A C 1
ATOM 751 O O . PHE A 1 94 ? -24.427 7.136 -31.119 1.00 91.25 94 PHE A O 1
ATOM 758 N N . ASN A 1 95 ? -25.010 8.673 -29.584 1.00 89.19 95 ASN A N 1
ATOM 759 C CA . ASN A 1 95 ? -26.282 8.089 -29.141 1.00 89.19 95 ASN A CA 1
ATOM 760 C C . ASN A 1 95 ? -26.159 6.621 -28.684 1.00 89.19 95 ASN A C 1
ATOM 762 O O . ASN A 1 95 ? -27.021 5.784 -28.957 1.00 89.19 95 ASN A O 1
ATOM 766 N N . VAL A 1 96 ? -25.057 6.304 -27.999 1.00 88.81 96 VAL A N 1
ATOM 767 C CA . VAL A 1 96 ? -24.778 4.975 -27.439 1.00 88.81 96 VAL A CA 1
ATOM 768 C C . VAL A 1 96 ? -25.047 5.001 -25.940 1.00 88.81 96 VAL A C 1
ATOM 770 O O . VAL A 1 96 ? -24.518 5.859 -25.235 1.00 88.81 96 VAL A O 1
ATOM 773 N N . SER A 1 97 ? -25.822 4.035 -25.447 1.00 89.38 97 SER A N 1
ATOM 774 C CA . SER A 1 97 ? -26.118 3.869 -24.020 1.00 89.38 97 SER A CA 1
ATOM 775 C C . SER A 1 97 ? -25.583 2.542 -23.500 1.00 89.38 97 SER A C 1
ATOM 777 O O . SER A 1 97 ? -25.840 1.485 -24.077 1.00 89.38 97 SER A O 1
ATOM 779 N N . VAL A 1 98 ? -24.861 2.582 -22.382 1.00 88.50 98 VAL A N 1
ATOM 780 C CA . VAL A 1 98 ? -24.296 1.391 -21.741 1.00 88.50 98 VAL A CA 1
ATOM 781 C C . VAL A 1 98 ? -24.406 1.480 -20.222 1.00 88.50 98 VAL A C 1
ATOM 783 O O . VAL A 1 98 ? -24.217 2.536 -19.622 1.00 88.50 98 VAL A O 1
ATOM 786 N N . ALA A 1 99 ? -24.694 0.354 -19.571 1.00 87.44 99 ALA A N 1
ATOM 787 C CA . ALA A 1 99 ? -24.522 0.231 -18.128 1.00 87.44 99 ALA A CA 1
ATOM 788 C C . ALA A 1 99 ? -23.023 0.073 -17.827 1.00 87.44 99 ALA A C 1
ATOM 790 O O . ALA A 1 99 ? -22.463 -1.009 -17.996 1.00 87.44 99 ALA A O 1
ATOM 791 N N . ALA A 1 100 ? -22.367 1.161 -17.426 1.00 82.69 100 ALA A N 1
ATOM 792 C CA . ALA A 1 100 ? -20.927 1.197 -17.186 1.00 82.69 100 ALA A CA 1
ATOM 793 C C . ALA A 1 100 ? -20.585 1.849 -15.843 1.00 82.69 100 ALA A C 1
ATOM 795 O O . ALA A 1 100 ? -21.340 2.660 -15.309 1.00 82.69 100 ALA A O 1
ATOM 796 N N . ILE A 1 101 ? -19.416 1.492 -15.313 1.00 82.38 101 ILE A N 1
ATOM 797 C CA . ILE A 1 101 ? -18.863 2.021 -14.064 1.00 82.38 101 ILE A CA 1
ATOM 798 C C . ILE A 1 101 ? -17.425 2.471 -14.279 1.00 82.38 101 ILE A C 1
ATOM 800 O O . ILE A 1 101 ? -16.653 1.812 -14.973 1.00 82.38 101 ILE A O 1
ATOM 804 N N . LYS A 1 102 ? -17.057 3.578 -13.635 1.00 83.00 102 LYS A N 1
ATOM 805 C CA . LYS A 1 102 ? -15.670 4.022 -13.498 1.00 83.00 102 LYS A CA 1
ATOM 806 C C . LYS A 1 102 ? -15.256 3.846 -12.042 1.00 83.00 102 LYS A C 1
ATOM 808 O O . LYS A 1 102 ? -15.894 4.402 -11.153 1.00 83.00 102 LYS A O 1
ATOM 813 N N . MET A 1 103 ? -14.185 3.097 -11.802 1.00 81.88 103 MET A N 1
ATOM 814 C CA . MET A 1 103 ? -13.578 2.998 -10.476 1.00 81.88 103 MET A CA 1
ATOM 815 C C . MET A 1 103 ? -12.631 4.185 -10.269 1.00 81.88 103 MET A C 1
ATOM 817 O O . MET A 1 103 ? -11.705 4.380 -11.054 1.00 81.88 103 MET A O 1
ATOM 821 N N . SER A 1 104 ? -12.867 4.972 -9.221 1.00 86.31 104 SER A N 1
ATOM 822 C CA . SER A 1 104 ? -11.905 5.937 -8.680 1.00 86.31 104 SER A CA 1
ATOM 823 C C . SER A 1 104 ? -11.504 5.460 -7.292 1.00 86.31 104 SER A C 1
ATOM 825 O O . SER A 1 104 ? -12.357 4.970 -6.551 1.00 86.31 104 SER A O 1
ATOM 827 N N . ARG A 1 105 ? -10.216 5.552 -6.956 1.00 83.38 105 ARG A N 1
ATOM 828 C CA . ARG A 1 105 ? -9.696 5.126 -5.655 1.00 83.38 105 ARG A CA 1
ATOM 829 C C . ARG A 1 105 ? -9.028 6.303 -4.969 1.00 83.38 105 ARG A C 1
ATOM 831 O O . ARG A 1 105 ? -7.901 6.639 -5.320 1.00 83.38 105 ARG A O 1
ATOM 838 N N . ASP A 1 106 ? -9.687 6.820 -3.946 1.00 83.31 106 ASP A N 1
ATOM 839 C CA . ASP A 1 106 ? -9.112 7.786 -3.017 1.00 83.31 106 ASP A CA 1
ATOM 840 C C . ASP A 1 106 ? -8.636 7.036 -1.767 1.00 83.31 106 ASP A C 1
ATOM 842 O O . ASP A 1 106 ? -9.357 6.196 -1.219 1.00 83.31 106 ASP A O 1
ATOM 846 N N . VAL A 1 107 ? -7.386 7.264 -1.364 1.00 79.94 107 VAL A N 1
ATOM 847 C CA . VAL A 1 107 ? -6.761 6.575 -0.229 1.00 79.94 107 VAL A CA 1
ATOM 848 C C . VAL A 1 107 ? -6.600 7.571 0.908 1.00 79.94 107 VAL A C 1
ATOM 850 O O . VAL A 1 107 ? -5.941 8.592 0.750 1.00 79.94 107 VAL A O 1
ATOM 853 N N . PHE A 1 108 ? -7.181 7.244 2.060 1.00 76.69 108 PHE A N 1
ATOM 854 C CA . PHE A 1 108 ? -7.119 8.067 3.261 1.00 76.69 108 PHE A CA 1
ATOM 855 C C . PHE A 1 108 ? -6.413 7.319 4.388 1.00 76.69 108 PHE A C 1
ATOM 857 O O . PHE A 1 108 ? -6.576 6.103 4.525 1.00 76.69 108 PHE A O 1
ATOM 864 N N . MET A 1 109 ? -5.683 8.050 5.229 1.00 74.00 109 MET A N 1
ATOM 865 C CA . MET A 1 109 ? -5.077 7.507 6.442 1.00 74.00 109 MET A CA 1
ATOM 866 C C . MET A 1 109 ? -5.610 8.230 7.679 1.00 74.00 109 MET A C 1
ATOM 868 O O . MET A 1 109 ? -5.649 9.459 7.722 1.00 74.00 109 MET A O 1
ATOM 872 N N . TYR A 1 110 ? -6.010 7.447 8.682 1.00 68.69 110 TYR A N 1
ATOM 873 C CA . TYR A 1 110 ? -6.328 7.933 10.022 1.00 68.69 110 TYR A CA 1
ATOM 874 C C . TYR A 1 110 ? -5.151 7.623 10.940 1.00 68.69 110 TYR A C 1
ATOM 876 O O . TYR A 1 110 ? -4.770 6.459 11.073 1.00 68.69 110 TYR A O 1
ATOM 884 N N . GLN A 1 111 ? -4.589 8.646 11.579 1.00 73.75 111 GLN A N 1
ATOM 885 C CA . GLN A 1 111 ? -3.494 8.484 12.526 1.00 73.75 111 GLN A CA 1
ATOM 886 C C . GLN A 1 111 ? -3.902 9.000 13.907 1.00 73.75 111 GLN A C 1
ATOM 888 O O . GLN A 1 111 ? -4.621 9.986 14.047 1.00 73.75 111 GLN A O 1
ATOM 893 N N . TRP A 1 112 ? -3.452 8.319 14.957 1.00 75.06 112 TRP A N 1
ATOM 894 C CA . TRP A 1 112 ? -3.565 8.840 16.315 1.00 75.06 112 TRP A CA 1
ATOM 895 C C . TRP A 1 112 ? -2.395 9.781 16.582 1.00 75.06 112 TRP A C 1
ATOM 897 O O . TRP A 1 112 ? -1.241 9.417 16.357 1.00 75.06 112 TRP A O 1
ATOM 907 N N . VAL A 1 113 ? -2.693 10.979 17.075 1.00 74.62 113 VAL A N 1
ATOM 908 C CA . VAL A 1 113 ? -1.704 11.915 17.610 1.00 74.62 113 VAL A CA 1
ATOM 909 C C . VAL A 1 113 ? -1.744 11.791 19.124 1.00 74.62 113 VAL A C 1
ATOM 911 O O . VAL A 1 113 ? -2.780 12.032 19.748 1.00 74.62 113 VAL A O 1
ATOM 914 N N . GLN A 1 114 ? -0.619 11.381 19.701 1.00 80.19 114 GLN A N 1
ATOM 915 C CA . GLN A 1 114 ? -0.430 11.341 21.143 1.00 80.19 114 GLN A CA 1
ATOM 916 C C . GLN A 1 114 ? 0.105 12.696 21.612 1.00 80.19 114 GLN A C 1
ATOM 918 O O . GLN A 1 114 ? 1.189 13.119 21.216 1.00 80.19 114 GLN A O 1
ATOM 923 N N . GLU A 1 115 ? -0.657 13.364 22.464 1.00 81.19 115 GLU A N 1
ATOM 924 C CA . GLU A 1 115 ? -0.280 14.585 23.161 1.00 81.19 115 GLU A CA 1
ATOM 925 C C . GLU A 1 115 ? 0.133 14.214 24.589 1.00 81.19 115 GLU A C 1
ATOM 927 O O . GLU A 1 115 ? -0.639 13.603 25.331 1.00 81.19 115 GLU A O 1
ATOM 932 N N . ILE A 1 116 ? 1.373 14.538 24.955 1.00 83.56 116 ILE A N 1
ATOM 933 C CA . ILE A 1 116 ? 1.938 14.247 26.276 1.00 83.56 116 ILE A CA 1
ATOM 934 C C . ILE A 1 116 ? 1.988 15.558 27.050 1.00 83.56 116 ILE A C 1
ATOM 936 O O . ILE A 1 116 ? 2.660 16.497 26.625 1.00 83.56 116 ILE A O 1
ATOM 940 N N . ILE A 1 117 ? 1.282 15.620 28.175 1.00 84.19 117 ILE A N 1
ATOM 941 C CA . ILE A 1 117 ? 1.289 16.775 29.074 1.00 84.19 117 ILE A CA 1
ATOM 942 C C . ILE A 1 117 ? 1.943 16.334 30.378 1.00 84.19 117 ILE A C 1
ATOM 944 O O . ILE A 1 117 ? 1.425 15.466 31.074 1.00 84.19 117 ILE A O 1
ATOM 948 N N . THR A 1 118 ? 3.084 16.928 30.714 1.00 84.75 118 THR A N 1
ATOM 949 C CA . THR A 1 118 ? 3.787 16.649 31.970 1.00 84.75 118 THR A CA 1
ATOM 950 C C . THR A 1 118 ? 3.602 17.825 32.922 1.00 84.75 118 THR A C 1
ATOM 952 O O . THR A 1 118 ? 3.906 18.961 32.559 1.00 84.75 118 THR A O 1
ATOM 955 N N . ARG A 1 119 ? 3.115 17.563 34.137 1.00 85.06 119 ARG A N 1
ATOM 956 C CA . ARG A 1 119 ? 3.025 18.550 35.223 1.00 85.06 119 ARG A CA 1
ATOM 957 C C . ARG A 1 119 ? 3.701 18.020 36.480 1.00 85.06 119 ARG A C 1
ATOM 959 O O . ARG A 1 119 ? 3.591 16.835 36.785 1.00 85.06 119 ARG A O 1
ATOM 966 N N . THR A 1 120 ? 4.377 18.900 37.206 1.00 82.88 120 THR A N 1
ATOM 967 C CA . THR A 1 120 ? 5.005 18.569 38.488 1.00 82.88 120 THR A CA 1
ATOM 968 C C . THR A 1 120 ? 4.195 19.214 39.601 1.00 82.88 120 THR A C 1
ATOM 970 O O . THR A 1 120 ? 3.935 20.415 39.554 1.00 82.88 120 THR A O 1
ATOM 973 N N . GLU A 1 121 ? 3.775 18.423 40.581 1.00 84.88 121 GLU A N 1
ATOM 974 C CA . GLU A 1 121 ? 3.026 18.891 41.745 1.00 84.88 121 GLU A CA 1
ATOM 975 C C . GLU A 1 121 ? 3.821 18.608 43.015 1.00 84.88 121 GLU A C 1
ATOM 977 O O . GLU A 1 121 ? 4.333 17.505 43.213 1.00 84.88 121 GLU A O 1
ATOM 982 N N . THR A 1 122 ? 3.932 19.611 43.881 1.00 78.75 122 THR A N 1
ATOM 983 C CA . THR A 1 122 ? 4.581 19.457 45.182 1.00 78.75 122 THR A CA 1
ATOM 984 C C . THR A 1 122 ? 3.577 18.896 46.180 1.00 78.75 122 THR A C 1
ATOM 986 O O . THR A 1 122 ? 2.503 19.456 46.407 1.00 78.75 122 THR A O 1
ATOM 989 N N . ALA A 1 123 ? 3.936 17.771 46.773 1.00 74.06 123 ALA A N 1
ATOM 990 C CA . ALA A 1 123 ? 3.196 17.083 47.805 1.00 74.06 123 ALA A CA 1
ATOM 991 C C . ALA A 1 123 ? 3.179 17.886 49.114 1.00 74.06 123 ALA A C 1
ATOM 993 O O . ALA A 1 123 ? 4.108 18.637 49.419 1.00 74.06 123 ALA A O 1
ATOM 994 N N . GLN A 1 124 ? 2.151 17.681 49.941 1.00 76.31 124 GLN A N 1
ATOM 995 C CA . GLN A 1 124 ? 2.070 18.307 51.269 1.00 76.31 124 GLN A CA 1
ATOM 996 C C . GLN A 1 124 ? 3.215 17.899 52.214 1.00 76.31 124 GLN A C 1
ATOM 998 O O . GLN A 1 124 ? 3.467 18.605 53.187 1.00 76.31 124 GLN A O 1
ATOM 1003 N N . ASP A 1 125 ? 3.907 16.792 51.933 1.00 80.31 125 ASP A N 1
ATOM 1004 C CA . ASP A 1 125 ? 5.073 16.309 52.682 1.00 80.31 125 ASP A CA 1
ATOM 1005 C C . ASP A 1 125 ? 6.421 16.840 52.144 1.00 80.31 125 ASP A C 1
ATOM 1007 O O . ASP A 1 125 ? 7.475 16.494 52.676 1.00 80.31 125 ASP A O 1
ATOM 1011 N N . GLY A 1 126 ? 6.399 17.701 51.118 1.00 74.62 126 GLY A N 1
ATOM 1012 C CA . GLY A 1 126 ? 7.591 18.268 50.484 1.00 74.62 126 GLY A CA 1
ATOM 1013 C C . GLY A 1 126 ? 8.200 17.410 49.370 1.00 74.62 126 GLY A C 1
ATOM 1014 O O . GLY A 1 126 ? 9.212 17.812 48.798 1.00 74.62 126 GLY A O 1
ATOM 1015 N N . GLY A 1 127 ? 7.609 16.257 49.038 1.00 74.38 127 GLY A N 1
ATOM 1016 C CA . GLY A 1 127 ? 7.963 15.493 47.840 1.00 74.38 127 GLY A CA 1
ATOM 1017 C C . GLY A 1 127 ? 7.486 16.164 46.545 1.00 74.38 127 GLY A C 1
ATOM 1018 O O . GLY A 1 127 ? 6.577 16.988 46.554 1.00 74.38 127 GLY A O 1
ATOM 1019 N N . GLU A 1 128 ? 8.068 15.798 45.404 1.00 79.25 128 GLU A N 1
ATOM 1020 C CA . GLU A 1 128 ? 7.579 16.209 44.080 1.00 79.25 128 GLU A CA 1
ATOM 1021 C C . GLU A 1 128 ? 7.008 14.998 43.334 1.00 79.25 128 GLU A C 1
ATOM 1023 O O . GLU A 1 128 ? 7.677 13.974 43.183 1.00 79.25 128 GLU A O 1
ATOM 1028 N N . TYR A 1 129 ? 5.777 15.114 42.835 1.00 74.94 129 TYR A N 1
ATOM 1029 C CA . TYR A 1 129 ? 5.170 14.139 41.936 1.00 74.94 129 TYR A CA 1
ATOM 1030 C C . TYR A 1 129 ? 5.204 14.669 40.507 1.00 74.94 129 TYR A C 1
ATOM 1032 O O . TYR A 1 129 ? 4.701 15.752 40.221 1.00 74.94 129 TYR A O 1
ATOM 1040 N N . THR A 1 130 ? 5.760 13.886 39.586 1.00 83.56 130 THR A N 1
ATOM 1041 C CA . THR A 1 130 ? 5.622 14.146 38.149 1.00 83.56 130 THR A CA 1
ATOM 1042 C C . THR A 1 130 ? 4.418 13.374 37.622 1.00 83.56 130 THR A C 1
ATOM 1044 O O . THR A 1 130 ? 4.415 12.144 37.619 1.00 83.56 130 THR A O 1
ATOM 1047 N N . ILE A 1 131 ? 3.401 14.090 37.158 1.00 83.50 131 ILE A N 1
ATOM 1048 C CA . ILE A 1 131 ? 2.207 13.531 36.528 1.00 83.50 131 ILE A CA 1
ATOM 1049 C C . ILE A 1 131 ? 2.374 13.673 35.016 1.00 83.50 131 ILE A C 1
ATOM 1051 O O . ILE A 1 131 ? 2.577 14.774 34.507 1.00 83.50 131 ILE A O 1
ATOM 1055 N N . THR A 1 132 ? 2.308 12.552 34.299 1.00 85.19 132 THR A N 1
ATOM 1056 C CA . THR A 1 132 ? 2.347 12.525 32.831 1.00 85.19 132 THR A CA 1
ATOM 1057 C C . THR A 1 132 ? 0.981 12.094 32.312 1.00 85.19 132 THR A C 1
ATOM 1059 O O . THR A 1 132 ? 0.615 10.925 32.420 1.00 85.19 132 THR A O 1
ATOM 1062 N N . ASP A 1 133 ? 0.226 13.041 31.764 1.00 85.06 133 ASP A N 1
ATOM 1063 C CA . ASP A 1 133 ? -1.072 12.807 31.141 1.00 85.06 133 ASP A CA 1
ATOM 1064 C C . ASP A 1 133 ? -0.877 12.476 29.652 1.00 85.06 133 ASP A C 1
ATOM 1066 O O . ASP A 1 133 ? -0.328 13.270 28.882 1.00 85.06 133 ASP A O 1
ATOM 1070 N N . TYR A 1 134 ? -1.346 11.296 29.238 1.00 78.56 134 TYR A N 1
ATOM 1071 C CA . TYR A 1 134 ? -1.333 10.845 27.846 1.00 78.56 134 TYR A CA 1
ATOM 1072 C C . TYR A 1 134 ? -2.711 11.070 27.220 1.00 78.56 134 TYR A C 1
ATOM 1074 O O . TYR A 1 134 ? -3.665 10.359 27.535 1.00 78.56 134 TYR A O 1
ATOM 1082 N N . ASN A 1 135 ? -2.820 12.039 26.313 1.00 79.19 135 ASN A N 1
ATOM 1083 C CA . ASN A 1 135 ? -4.043 12.315 25.568 1.00 79.19 135 ASN A CA 1
ATOM 1084 C C . ASN A 1 135 ? -3.910 11.823 24.127 1.00 79.19 135 ASN A C 1
ATOM 1086 O O . ASN A 1 135 ? -2.932 12.117 23.447 1.00 79.19 135 ASN A O 1
ATOM 1090 N N . TYR A 1 136 ? -4.913 11.102 23.632 1.00 73.06 136 TYR A N 1
ATOM 1091 C CA . TYR A 1 136 ? -4.932 10.606 22.256 1.00 73.06 136 TYR A CA 1
ATOM 1092 C C . TYR A 1 136 ? -6.015 11.334 21.470 1.00 73.06 136 TYR A C 1
ATOM 1094 O O . TYR A 1 136 ? -7.194 11.282 21.820 1.00 73.06 136 TYR A O 1
ATOM 1102 N N . LYS A 1 137 ? -5.619 12.011 20.392 1.00 73.44 137 LYS A N 1
ATOM 1103 C CA . LYS A 1 137 ? -6.532 12.690 19.467 1.00 73.44 137 LYS A CA 1
ATOM 1104 C C . LYS A 1 137 ? -6.441 12.025 18.098 1.00 73.44 137 LYS A C 1
ATOM 1106 O O . LYS A 1 137 ? -5.359 11.662 17.646 1.00 73.44 137 LYS A O 1
ATOM 1111 N N . ASN A 1 138 ? -7.575 11.846 17.428 1.00 70.81 138 ASN A N 1
ATOM 1112 C CA . ASN A 1 138 ? -7.582 11.402 16.033 1.00 70.81 138 ASN A CA 1
ATOM 1113 C C . ASN A 1 138 ? -7.121 12.578 15.152 1.00 70.81 138 ASN A C 1
ATOM 1115 O O . ASN A 1 138 ? -7.682 13.667 15.263 1.00 70.81 138 ASN A O 1
ATOM 1119 N N . SER A 1 139 ? -6.110 12.378 14.300 1.00 65.38 139 SER A N 1
ATOM 1120 C CA . SER A 1 139 ? -5.534 13.417 13.431 1.00 65.38 139 SER A CA 1
ATOM 1121 C C . SER A 1 139 ? -6.486 13.924 12.344 1.00 65.38 139 SER A C 1
ATOM 1123 O O . SER A 1 139 ? -6.153 14.872 11.640 1.00 65.38 139 SER A O 1
ATOM 1125 N N . GLY A 1 140 ? -7.650 13.296 12.170 1.00 62.81 140 GLY A N 1
ATOM 1126 C CA . GLY A 1 140 ? -8.507 13.530 11.013 1.00 62.81 140 GLY A CA 1
ATOM 1127 C C . GLY A 1 140 ? -7.964 12.857 9.748 1.00 62.81 140 GLY A C 1
ATOM 1128 O O . GLY A 1 140 ? -6.896 12.242 9.755 1.00 62.81 140 GLY A O 1
ATOM 1129 N N . LEU A 1 141 ? -8.749 12.938 8.670 1.00 60.19 141 LEU A N 1
ATOM 1130 C CA . LEU A 1 141 ? -8.437 12.364 7.359 1.00 60.19 141 LEU A CA 1
ATOM 1131 C C . LEU A 1 141 ? -7.249 13.095 6.719 1.00 60.19 141 LEU A C 1
ATOM 1133 O O . LEU A 1 141 ? -7.355 14.281 6.410 1.00 60.19 141 LEU A O 1
ATOM 1137 N N . ILE A 1 142 ? -6.147 12.383 6.475 1.00 66.25 142 ILE A N 1
ATOM 1138 C CA . ILE A 1 142 ? -5.013 12.891 5.693 1.00 66.25 142 ILE A CA 1
ATOM 1139 C C . ILE A 1 142 ? -5.071 12.265 4.294 1.00 66.25 142 ILE A C 1
ATOM 1141 O O . ILE A 1 142 ? -5.095 11.037 4.167 1.00 66.25 142 ILE A O 1
ATOM 1145 N N . ASN A 1 143 ? -5.099 13.115 3.261 1.00 55.88 143 ASN A N 1
ATOM 1146 C CA . ASN A 1 143 ? -4.968 12.711 1.857 1.00 55.88 143 ASN A CA 1
ATOM 1147 C C . ASN A 1 143 ? -3.493 12.501 1.502 1.00 55.88 143 ASN A C 1
ATOM 1149 O O . ASN A 1 143 ? -2.648 13.300 1.908 1.00 55.88 143 ASN A O 1
ATOM 1153 N N . TRP A 1 144 ? -3.215 11.458 0.723 1.00 52.06 144 TRP A N 1
ATOM 1154 C CA . TRP A 1 144 ? -1.902 11.143 0.156 1.00 52.06 144 TRP A CA 1
ATOM 1155 C C . TRP A 1 144 ? -1.951 11.140 -1.370 1.00 52.06 144 TRP A C 1
ATOM 1157 O O . TRP A 1 144 ? -2.963 10.646 -1.919 1.00 52.06 144 TRP A O 1
#

Organism: NCBI:txid202772